Protein AF-A0A433ENJ5-F1 (afdb_monomer)

Mean predicted aligned error: 9.6 Å

Organism: NCBI:txid2138

Nearest PDB structures (foldseek):
  3ezf-assembly1_A-2  TM=6.866E-01  e=5.311E-04  Salmonella enterica subsp. enterica serovar Newport str. SL317
  3ez9-assembly2_B-3  TM=6.552E-01  e=6.048E-04  Salmonella enterica subsp. enterica serovar Newport str. SL317
  3ez9-assembly1_A-2  TM=6.989E-01  e=2.696E-03  Salmonella enterica subsp. enterica serovar Newport str. SL317
  3ez6-assembly1_B  TM=7.723E-01  e=9.266E-03  Escherichia coli
  3ez6-assembly1_A  TM=7.870E-01  e=1.775E-02  Escherichia coli

InterPro domains:
  IPR025669 AAA domain [PF13614] (10-69)
  IPR027417 P-loop containing nucleoside triphosphate hydrolase [G3DSA:3.40.50.300] (1-139)
  IPR027417 P-loop containing nucleoside triphosphate hydrolase [SSF52540] (4-121)
  IPR050678 DNA Partitioning ATPase [PTHR13696] (6-118)

Structure (mmCIF, N/CA/C/O backbone):
data_AF-A0A433ENJ5-F1
#
_entry.id   AF-A0A433ENJ5-F1
#
loop_
_atom_site.group_PDB
_atom_site.id
_atom_site.type_symbol
_atom_site.label_atom_id
_atom_site.label_alt_id
_atom_site.label_comp_id
_atom_site.label_asym_id
_atom_site.label_entity_id
_atom_site.label_seq_id
_atom_site.pdbx_PDB_ins_code
_atom_site.Cartn_x
_atom_site.Cartn_y
_atom_site.Cartn_z
_atom_site.occupancy
_atom_site.B_iso_or_equiv
_atom_site.auth_seq_id
_atom_site.auth_comp_id
_atom_site.auth_asym_id
_atom_site.auth_atom_id
_atom_site.pdbx_PDB_model_num
ATOM 1 N N . MET A 1 1 ? -16.476 13.302 9.941 1.00 47.38 1 MET A N 1
ATOM 2 C CA . MET A 1 1 ? -17.343 12.432 9.123 1.00 47.38 1 MET A CA 1
ATOM 3 C C . MET A 1 1 ? -16.916 11.014 9.440 1.00 47.38 1 MET A C 1
ATOM 5 O O . MET A 1 1 ? -15.750 10.714 9.213 1.00 47.38 1 MET A O 1
ATOM 9 N N . ASN A 1 2 ? -17.769 10.232 10.106 1.00 52.41 2 ASN A N 1
ATOM 10 C CA . ASN A 1 2 ? -17.433 8.862 10.486 1.00 52.41 2 ASN A CA 1
ATOM 11 C C . ASN A 1 2 ? -17.552 7.979 9.235 1.00 52.41 2 ASN A C 1
ATOM 13 O O . ASN A 1 2 ? -18.641 7.866 8.678 1.00 52.41 2 ASN A O 1
ATOM 17 N N . LEU A 1 3 ? -16.440 7.422 8.752 1.00 61.50 3 LEU A N 1
ATOM 18 C CA . LEU A 1 3 ? -16.461 6.536 7.585 1.00 61.50 3 LEU A CA 1
ATOM 19 C C . LEU A 1 3 ? -17.237 5.240 7.869 1.00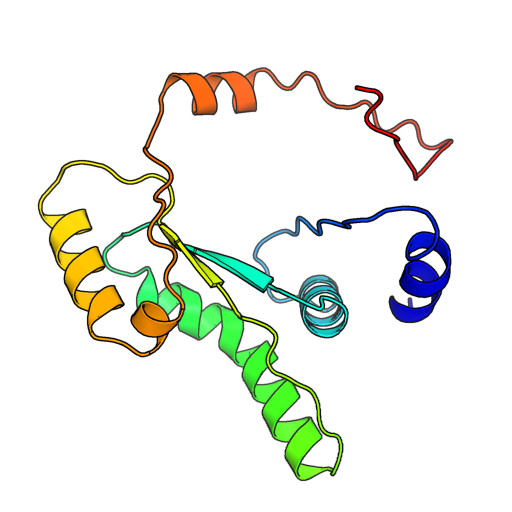 61.50 3 LEU A C 1
ATOM 21 O O . LEU A 1 3 ? -17.837 4.722 6.935 1.00 61.50 3 LEU A O 1
ATOM 25 N N . GLU A 1 4 ? -17.360 4.814 9.134 1.00 63.12 4 GLU A N 1
ATOM 26 C CA . GLU A 1 4 ? -18.169 3.643 9.520 1.00 63.12 4 GLU A CA 1
ATOM 27 C C . GLU A 1 4 ? -19.656 3.800 9.151 1.00 63.12 4 GLU A C 1
ATOM 29 O O . GLU A 1 4 ? -20.323 2.836 8.782 1.00 63.12 4 GLU A O 1
ATOM 34 N N . GLU A 1 5 ? -20.221 5.011 9.233 1.00 65.25 5 GLU A N 1
ATOM 35 C CA . GLU A 1 5 ? -21.632 5.233 8.870 1.00 65.25 5 GLU A CA 1
ATOM 36 C C . GLU A 1 5 ? -21.856 5.067 7.363 1.00 65.25 5 GLU A C 1
ATOM 38 O O . GLU A 1 5 ? -22.876 4.530 6.928 1.00 65.25 5 GLU A O 1
ATOM 43 N N . ILE A 1 6 ? -20.887 5.508 6.558 1.00 67.44 6 ILE A N 1
ATOM 44 C CA . ILE A 1 6 ? -20.922 5.377 5.099 1.00 67.44 6 ILE A CA 1
ATOM 45 C C . ILE A 1 6 ? -20.689 3.918 4.702 1.00 67.44 6 ILE A C 1
ATOM 47 O O . ILE A 1 6 ? -21.383 3.400 3.830 1.00 67.44 6 ILE A O 1
ATOM 51 N N . GLU A 1 7 ? -19.763 3.243 5.372 1.00 66.50 7 GLU A N 1
ATOM 52 C CA . GLU A 1 7 ? -19.453 1.831 5.176 1.00 66.50 7 GLU A CA 1
ATOM 53 C C . GLU A 1 7 ? -20.693 0.949 5.391 1.00 66.50 7 GLU A C 1
ATOM 55 O O . GLU A 1 7 ? -21.083 0.199 4.496 1.00 66.50 7 GLU A O 1
ATOM 60 N N . ASN A 1 8 ? -21.417 1.141 6.498 1.00 69.81 8 ASN A N 1
ATOM 61 C CA . ASN A 1 8 ? -22.650 0.402 6.796 1.00 69.81 8 ASN A CA 1
ATOM 62 C C . ASN A 1 8 ? -23.753 0.587 5.734 1.00 69.81 8 ASN A C 1
ATOM 64 O O . ASN A 1 8 ? -24.552 -0.320 5.487 1.00 69.81 8 ASN A O 1
ATOM 68 N N . LEU A 1 9 ? -23.805 1.748 5.073 1.00 71.88 9 LEU A N 1
ATOM 69 C CA . LEU A 1 9 ? -24.761 2.023 3.992 1.00 71.88 9 LEU A CA 1
ATOM 70 C C . LEU A 1 9 ? -24.382 1.357 2.659 1.00 71.88 9 LEU A C 1
ATOM 72 O O . LEU A 1 9 ? -25.251 1.197 1.788 1.00 71.88 9 LEU A O 1
ATOM 76 N N . LEU A 1 10 ? -23.104 1.014 2.482 1.00 74.50 10 LEU A N 1
ATOM 77 C CA . LEU A 1 10 ? -22.535 0.523 1.228 1.00 74.50 10 LEU A CA 1
ATOM 78 C C . LEU A 1 10 ? -22.214 -0.978 1.251 1.00 74.50 10 LEU A C 1
ATOM 80 O O . LEU A 1 10 ? -22.366 -1.609 0.206 1.00 74.50 10 LEU A O 1
ATOM 84 N N . ILE A 1 11 ? -21.869 -1.556 2.408 1.00 71.56 11 ILE A N 1
ATOM 85 C CA . ILE A 1 11 ? -21.480 -2.972 2.573 1.00 71.56 11 ILE A CA 1
ATOM 86 C C . ILE A 1 11 ? -22.507 -3.936 1.968 1.00 71.56 11 ILE A C 1
ATOM 88 O O . ILE A 1 11 ? -22.150 -4.893 1.295 1.00 71.56 11 ILE A O 1
ATOM 92 N N . ASN A 1 12 ? -23.804 -3.665 2.135 1.00 79.31 12 ASN A N 1
ATOM 93 C CA . ASN A 1 12 ? -24.856 -4.550 1.620 1.00 79.31 12 ASN A CA 1
ATOM 94 C C . ASN A 1 12 ? -25.168 -4.343 0.124 1.00 79.31 12 ASN A C 1
ATOM 96 O O . ASN A 1 12 ? -26.117 -4.934 -0.391 1.00 79.31 12 ASN A O 1
ATOM 100 N N . LYS A 1 13 ? -24.449 -3.451 -0.569 1.00 83.00 13 LYS A N 1
ATOM 101 C CA . LYS A 1 13 ? -24.740 -3.053 -1.959 1.00 83.00 13 LYS A CA 1
ATOM 102 C C . LYS A 1 13 ? -23.619 -3.355 -2.946 1.00 83.00 13 LYS A C 1
ATOM 104 O O . LYS A 1 13 ? -23.895 -3.374 -4.146 1.00 83.00 13 LYS A O 1
ATOM 109 N N . PHE A 1 14 ? -22.394 -3.534 -2.469 1.00 83.50 14 PHE A N 1
ATOM 110 C CA . PHE A 1 14 ? -21.214 -3.722 -3.302 1.00 83.50 14 PHE A CA 1
ATOM 111 C C . PHE A 1 14 ? -20.329 -4.803 -2.699 1.00 83.50 14 PHE A C 1
ATOM 113 O O . PHE A 1 14 ? -20.077 -4.779 -1.501 1.00 83.50 14 PHE A O 1
ATOM 120 N N . ASP A 1 15 ? -19.823 -5.701 -3.542 1.00 83.38 15 ASP A N 1
ATOM 121 C CA . ASP A 1 15 ? -18.876 -6.733 -3.109 1.00 83.38 15 ASP A CA 1
ATOM 122 C C . ASP A 1 15 ? -17.498 -6.135 -2.784 1.00 83.38 15 ASP A C 1
ATOM 124 O O . ASP A 1 15 ? -16.788 -6.633 -1.917 1.00 83.38 15 ASP A O 1
ATOM 128 N N . TYR A 1 16 ? -17.131 -5.044 -3.468 1.00 85.00 16 TYR A N 1
ATOM 129 C CA . TYR A 1 16 ? -15.860 -4.347 -3.290 1.00 85.00 16 TYR A CA 1
ATOM 130 C C . TYR A 1 16 ? -16.044 -2.831 -3.362 1.00 85.00 16 TYR A C 1
ATOM 132 O O . TYR A 1 16 ? -16.762 -2.316 -4.225 1.00 85.00 16 TYR A O 1
ATOM 140 N N . ILE A 1 17 ? -15.340 -2.114 -2.487 1.00 84.94 17 ILE A N 1
ATOM 141 C CA . ILE A 1 17 ? -15.263 -0.652 -2.465 1.00 84.94 17 ILE A CA 1
ATOM 142 C C . ILE A 1 17 ? -13.786 -0.273 -2.558 1.00 84.94 17 ILE A C 1
ATOM 144 O O . ILE A 1 17 ? -12.982 -0.693 -1.733 1.00 84.94 17 ILE A O 1
ATOM 148 N N . PHE A 1 18 ? -13.427 0.523 -3.565 1.00 86.62 18 PHE A N 1
ATOM 149 C CA . PHE A 1 18 ? -12.063 1.017 -3.737 1.00 86.62 18 PHE A CA 1
ATOM 150 C C . PHE A 1 18 ? -11.976 2.478 -3.310 1.00 86.62 18 PHE A C 1
ATOM 152 O O . PHE A 1 18 ? -12.760 3.313 -3.767 1.00 86.62 18 PHE A O 1
ATOM 159 N N . PHE A 1 19 ? -10.986 2.788 -2.477 1.00 85.38 19 PHE A N 1
ATOM 160 C CA . PHE A 1 19 ? -10.614 4.157 -2.152 1.00 85.38 19 PHE A CA 1
ATOM 161 C C . PHE A 1 19 ? -9.366 4.545 -2.944 1.00 85.38 19 PHE A C 1
ATOM 163 O O . PHE A 1 19 ? -8.309 3.941 -2.777 1.00 85.38 19 PHE A O 1
ATOM 170 N N . ASP A 1 20 ? -9.489 5.566 -3.790 1.00 84.56 20 ASP A N 1
ATOM 171 C CA . ASP A 1 20 ? -8.351 6.228 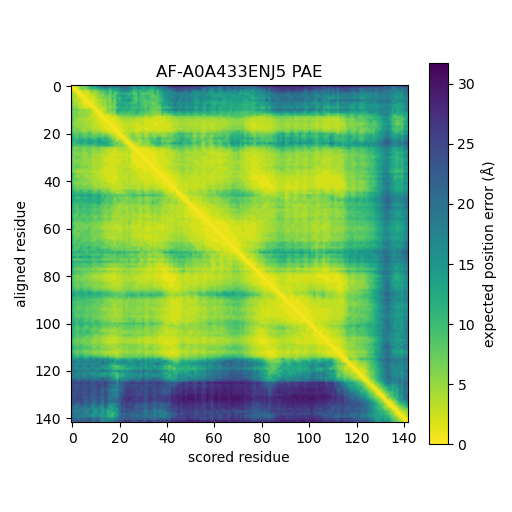-4.426 1.00 84.56 20 ASP A CA 1
ATOM 172 C C . ASP A 1 20 ? -8.187 7.612 -3.797 1.00 84.56 20 ASP A C 1
ATOM 174 O O . ASP A 1 20 ? -9.121 8.418 -3.764 1.00 84.56 20 ASP A O 1
ATOM 178 N N . THR A 1 21 ? -7.017 7.874 -3.230 1.00 76.00 21 THR A N 1
ATOM 179 C CA . THR A 1 21 ? -6.757 9.095 -2.467 1.00 76.00 21 THR A CA 1
ATOM 180 C C . THR A 1 21 ? -5.424 9.690 -2.861 1.00 76.00 21 THR A C 1
ATOM 182 O O . THR A 1 21 ? -4.458 8.972 -3.116 1.00 76.00 21 THR A O 1
ATOM 185 N N . TYR A 1 22 ? -5.345 11.019 -2.822 1.00 74.94 22 TYR A N 1
ATOM 186 C CA . TYR A 1 22 ? -4.080 11.712 -3.007 1.00 74.94 22 TYR A CA 1
ATOM 187 C C . TYR A 1 22 ? 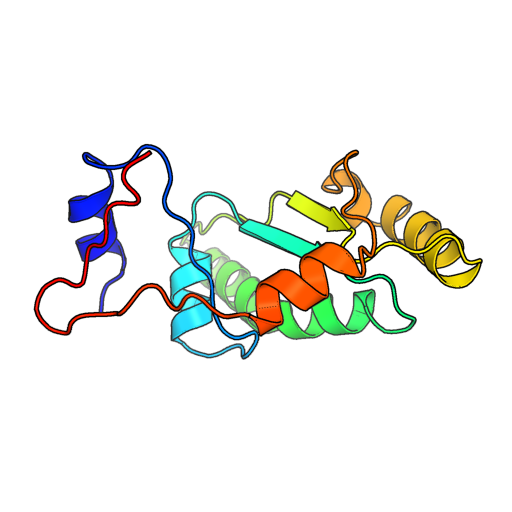-3.047 11.231 -1.963 1.00 74.94 22 TYR A C 1
ATOM 189 O O . TYR A 1 22 ? -3.403 11.079 -0.795 1.00 74.94 22 TYR A O 1
ATOM 197 N N . PRO A 1 23 ? -1.768 11.039 -2.337 1.00 66.94 23 PRO A N 1
ATOM 198 C CA . PRO A 1 23 ? -0.732 10.452 -1.478 1.00 66.94 23 PRO A CA 1
ATOM 199 C C . PRO A 1 23 ? -0.373 11.263 -0.217 1.00 66.94 23 PRO A C 1
ATOM 201 O O . PRO A 1 23 ? 0.522 10.871 0.528 1.00 66.94 23 PRO A O 1
ATOM 204 N N . SER A 1 24 ? -1.004 12.411 0.044 1.00 73.44 24 SER A N 1
ATOM 205 C CA . SER A 1 24 ? -0.692 13.200 1.235 1.00 73.44 24 SER A CA 1
ATOM 206 C C . SER A 1 24 ? -1.299 12.556 2.478 1.00 73.44 24 SER A C 1
ATOM 208 O O . SER A 1 24 ? -2.496 12.282 2.537 1.00 73.44 24 SER A O 1
ATOM 210 N N . MET A 1 25 ? -0.461 12.342 3.496 1.00 70.12 25 MET A N 1
ATOM 211 C CA . MET A 1 25 ? -0.881 11.792 4.785 1.00 70.12 25 MET A CA 1
ATOM 212 C C . MET A 1 25 ? -1.659 12.838 5.591 1.00 70.12 25 MET A C 1
ATOM 214 O O . MET A 1 25 ? -1.150 13.454 6.523 1.00 70.12 25 MET A O 1
ATOM 218 N N . ASN A 1 26 ? -2.897 13.077 5.160 1.00 75.69 26 ASN A N 1
ATOM 219 C CA . ASN A 1 26 ? -3.885 13.934 5.799 1.00 75.69 26 ASN A CA 1
ATOM 220 C C . ASN A 1 26 ? -4.923 13.083 6.557 1.00 75.69 26 ASN A C 1
ATOM 222 O O . ASN A 1 26 ? -4.924 11.853 6.494 1.00 75.69 26 ASN A O 1
ATOM 226 N N . THR A 1 27 ? -5.839 13.738 7.272 1.00 80.00 27 THR A N 1
ATOM 227 C CA . THR A 1 27 ? -6.893 13.057 8.043 1.00 80.00 27 THR A CA 1
ATOM 228 C C . THR A 1 27 ? -7.777 12.149 7.179 1.00 80.00 27 THR A C 1
ATOM 230 O O . THR A 1 27 ? -8.277 11.145 7.674 1.00 80.00 27 THR A O 1
ATOM 233 N N . ILE A 1 28 ? -7.959 12.463 5.891 1.00 82.12 28 ILE A N 1
ATOM 234 C CA . ILE A 1 28 ? -8.772 11.651 4.975 1.00 82.12 28 ILE A CA 1
ATOM 235 C C . ILE A 1 28 ? -8.065 10.329 4.684 1.00 82.12 28 ILE A C 1
ATOM 237 O O . ILE A 1 28 ? -8.671 9.280 4.887 1.00 82.12 28 ILE A O 1
ATOM 241 N N . LEU A 1 29 ? -6.792 10.371 4.272 1.00 82.44 29 LEU A N 1
ATOM 242 C CA . LEU A 1 29 ? -6.008 9.162 4.016 1.00 82.44 29 LEU A CA 1
ATOM 243 C C . LEU A 1 29 ? -5.931 8.293 5.276 1.00 82.44 29 LEU A C 1
ATOM 245 O O . LEU A 1 29 ? -6.159 7.092 5.196 1.00 82.44 29 LEU A O 1
ATOM 249 N N . LEU A 1 30 ? -5.701 8.890 6.450 1.00 82.56 30 LEU A N 1
ATOM 250 C CA . LEU A 1 30 ? -5.678 8.134 7.705 1.00 82.56 30 LEU A CA 1
ATOM 251 C C . LEU A 1 30 ? -7.012 7.424 7.980 1.00 82.56 30 LEU A C 1
ATOM 253 O O . LEU A 1 30 ? -7.007 6.247 8.327 1.00 82.56 30 LEU A O 1
ATOM 257 N N . ASN A 1 31 ? -8.145 8.102 7.790 1.00 81.31 31 ASN A N 1
ATOM 258 C CA . ASN A 1 31 ? -9.450 7.476 7.994 1.00 81.31 31 ASN A CA 1
ATOM 259 C C . ASN A 1 31 ? -9.724 6.366 6.970 1.00 81.31 31 ASN A C 1
ATOM 261 O O . ASN A 1 31 ? -10.263 5.330 7.339 1.00 81.31 31 ASN A O 1
ATOM 265 N N . VAL A 1 32 ? -9.331 6.556 5.706 1.00 84.88 32 VAL A N 1
ATOM 266 C CA . VAL A 1 32 ? -9.437 5.522 4.666 1.00 84.88 32 VAL A CA 1
ATOM 267 C C . VAL A 1 32 ? -8.601 4.297 5.034 1.00 84.88 32 VAL A C 1
ATOM 269 O O . VAL A 1 32 ? -9.101 3.179 4.964 1.00 84.88 32 VAL A O 1
ATOM 272 N N . LEU A 1 33 ? -7.358 4.488 5.483 1.00 84.00 33 LEU A N 1
ATOM 273 C CA . LEU A 1 33 ? -6.483 3.388 5.901 1.00 84.00 33 LEU A CA 1
ATOM 274 C C . LEU A 1 33 ? -7.019 2.641 7.132 1.00 84.00 33 LEU A C 1
ATOM 276 O O . LEU A 1 33 ? -6.764 1.449 7.279 1.00 84.00 33 LEU A O 1
ATOM 280 N N . LEU A 1 34 ? -7.727 3.330 8.030 1.00 82.94 34 LEU A N 1
ATOM 281 C CA . LEU A 1 34 ? -8.344 2.714 9.207 1.00 82.94 34 LEU A CA 1
ATOM 282 C C . LEU A 1 34 ? -9.656 1.984 8.881 1.00 82.94 34 LEU A C 1
ATOM 284 O O . LEU A 1 34 ? -9.933 0.974 9.517 1.00 82.94 34 LEU A O 1
ATOM 288 N N . ALA A 1 35 ? -10.432 2.475 7.910 1.00 82.31 35 ALA A N 1
ATOM 289 C CA . ALA A 1 35 ? -11.695 1.868 7.482 1.00 82.31 35 ALA A CA 1
ATOM 290 C C . ALA A 1 35 ? -11.520 0.734 6.452 1.00 82.31 35 ALA A C 1
ATOM 292 O O . ALA A 1 35 ? -12.438 -0.042 6.234 1.00 82.31 35 ALA A O 1
ATOM 293 N N . SER A 1 36 ? -10.368 0.638 5.783 1.00 86.69 36 SER A N 1
ATOM 294 C CA . SER A 1 36 ? -10.140 -0.378 4.745 1.00 86.69 36 SER A CA 1
ATOM 295 C C . SER A 1 36 ? -9.793 -1.736 5.352 1.00 86.69 36 SER A C 1
ATOM 297 O O . SER A 1 36 ? -8.821 -1.828 6.102 1.00 86.69 36 SER A O 1
ATOM 299 N N . ASP A 1 37 ? -10.503 -2.797 4.959 1.00 86.94 37 ASP A N 1
ATOM 300 C CA . ASP A 1 37 ? -10.176 -4.185 5.330 1.00 86.94 37 ASP A CA 1
ATOM 301 C C . ASP A 1 37 ? -8.822 -4.642 4.775 1.00 86.94 37 ASP A C 1
ATOM 303 O O . ASP A 1 37 ? -8.044 -5.323 5.449 1.00 86.94 37 ASP A O 1
ATOM 307 N N . GLU A 1 38 ? -8.528 -4.243 3.538 1.00 89.56 38 GLU A N 1
ATOM 308 C CA . GLU A 1 38 ? -7.290 -4.559 2.840 1.00 89.56 38 GLU A CA 1
ATOM 309 C C . GLU A 1 38 ? -6.742 -3.322 2.131 1.00 89.56 38 GLU A C 1
ATOM 311 O O . GLU A 1 38 ? -7.467 -2.574 1.477 1.00 89.56 38 GLU A O 1
ATOM 316 N N . ILE A 1 39 ? -5.430 -3.121 2.237 1.00 89.69 39 ILE A N 1
ATOM 317 C CA . ILE A 1 39 ? -4.708 -2.040 1.571 1.00 89.69 39 ILE A CA 1
ATOM 318 C C . ILE A 1 39 ? -3.672 -2.655 0.632 1.00 89.69 39 ILE A C 1
ATOM 320 O O . ILE A 1 39 ? -2.807 -3.434 1.052 1.00 89.69 39 ILE A O 1
ATOM 324 N N . ILE A 1 40 ? -3.753 -2.258 -0.639 1.00 90.44 40 ILE A N 1
ATOM 325 C CA . ILE A 1 40 ? -2.793 -2.597 -1.690 1.00 90.44 40 ILE A CA 1
ATOM 326 C C . ILE A 1 40 ? -1.925 -1.369 -1.954 1.00 90.44 40 ILE A C 1
ATOM 328 O O . ILE A 1 40 ? -2.432 -0.307 -2.309 1.00 90.44 40 ILE A O 1
ATOM 332 N N . VAL A 1 41 ? -0.609 -1.513 -1.804 1.00 89.12 41 VAL A N 1
ATOM 333 C CA . VAL A 1 41 ? 0.342 -0.412 -1.988 1.00 89.12 41 VAL A CA 1
ATOM 334 C C . VAL A 1 41 ? 1.115 -0.603 -3.295 1.00 89.12 41 VAL A C 1
ATOM 336 O O . VAL A 1 41 ? 1.965 -1.497 -3.384 1.00 89.12 41 VAL A O 1
ATOM 339 N N . PRO A 1 42 ? 0.869 0.230 -4.321 1.00 89.56 42 PRO A N 1
ATOM 340 C CA . PRO A 1 42 ? 1.684 0.219 -5.524 1.00 89.56 42 PRO A CA 1
ATOM 341 C C . PRO A 1 42 ? 3.073 0.803 -5.239 1.00 89.56 42 PRO A C 1
ATOM 343 O O . PRO A 1 42 ? 3.209 1.918 -4.740 1.00 89.56 42 PRO A O 1
ATOM 346 N N . ILE A 1 43 ? 4.115 0.055 -5.597 1.00 89.31 43 ILE A N 1
ATOM 347 C CA . ILE A 1 43 ? 5.519 0.447 -5.480 1.00 89.31 43 ILE A CA 1
ATOM 348 C C . ILE A 1 43 ? 6.072 0.687 -6.876 1.00 89.31 43 ILE A C 1
ATOM 350 O O . ILE A 1 43 ? 6.192 -0.239 -7.674 1.00 89.31 43 ILE A O 1
ATOM 354 N N . GLU A 1 44 ? 6.467 1.919 -7.167 1.00 89.94 44 GLU A N 1
ATOM 355 C CA . GLU A 1 44 ? 7.264 2.205 -8.356 1.00 89.94 44 GLU A CA 1
ATOM 356 C C . GLU A 1 44 ? 8.746 2.022 -8.006 1.00 89.94 44 GLU A C 1
ATOM 358 O O . GLU A 1 44 ? 9.194 2.686 -7.080 1.00 89.94 44 GLU A O 1
ATOM 363 N N . PRO A 1 45 ? 9.516 1.131 -8.650 1.00 87.12 45 PRO A N 1
ATOM 364 C CA . PRO A 1 45 ? 10.892 0.813 -8.256 1.00 87.12 45 PRO A CA 1
ATOM 365 C C . PRO A 1 45 ? 11.902 1.869 -8.737 1.00 87.12 45 PRO A C 1
ATOM 367 O O . PRO A 1 45 ? 12.450 1.795 -9.832 1.00 87.12 45 PRO A O 1
ATOM 370 N N . HIS A 1 46 ? 12.185 2.827 -7.863 1.00 86.75 46 HIS A N 1
ATOM 371 C CA . HIS A 1 46 ? 13.199 3.871 -7.988 1.00 86.75 46 HIS A CA 1
ATOM 372 C C . HIS A 1 46 ? 14.157 3.796 -6.798 1.00 86.75 46 HIS A C 1
ATOM 374 O O . HIS A 1 46 ? 13.877 3.135 -5.797 1.00 86.75 46 HIS A O 1
ATOM 380 N N . SER A 1 47 ? 15.275 4.521 -6.868 1.00 80.31 47 SER A N 1
ATOM 381 C CA . SER A 1 47 ? 16.310 4.509 -5.823 1.00 80.31 47 SER A CA 1
ATOM 382 C C . SER A 1 47 ? 15.799 4.859 -4.415 1.00 80.31 47 SER A C 1
ATOM 384 O O . SER A 1 47 ? 16.377 4.399 -3.438 1.00 80.31 47 SER A O 1
ATOM 386 N N . TYR A 1 48 ? 14.712 5.633 -4.300 1.00 80.44 48 TYR A N 1
ATOM 387 C CA . TYR A 1 48 ? 14.156 6.113 -3.023 1.00 80.44 48 TYR A CA 1
ATOM 388 C C . TYR A 1 48 ? 12.814 5.480 -2.645 1.00 80.44 48 TYR A C 1
ATOM 390 O O . TYR A 1 48 ? 12.172 5.904 -1.684 1.00 80.44 48 TYR A O 1
ATOM 398 N N . SER A 1 49 ? 12.349 4.478 -3.389 1.00 79.12 49 SER A N 1
ATOM 399 C CA . SER A 1 49 ? 10.976 3.984 -3.241 1.00 79.12 49 SER A CA 1
ATOM 400 C C . SER A 1 49 ? 10.702 3.377 -1.875 1.00 79.12 49 SER A C 1
ATOM 402 O O . SER A 1 49 ? 9.639 3.600 -1.304 1.00 79.12 49 SER A O 1
ATOM 404 N N . PHE A 1 50 ? 11.677 2.661 -1.317 1.00 77.31 50 PHE A N 1
ATOM 405 C CA . PHE A 1 50 ? 11.544 2.051 0.002 1.00 77.31 50 PHE A CA 1
ATOM 406 C C . PHE A 1 50 ? 11.460 3.094 1.128 1.00 77.31 50 PHE A C 1
ATOM 408 O O . PHE A 1 50 ? 10.592 3.021 2.002 1.00 77.31 50 PHE A O 1
ATOM 415 N N . GLU A 1 51 ? 12.346 4.090 1.087 1.00 81.50 51 GLU A N 1
ATOM 416 C CA . GLU A 1 51 ? 12.391 5.170 2.072 1.00 81.50 51 GLU A CA 1
ATOM 417 C C . GLU A 1 51 ? 11.131 6.041 1.999 1.00 81.50 51 GLU A C 1
ATOM 419 O O . GLU A 1 51 ? 10.535 6.358 3.032 1.00 81.50 51 GLU A O 1
ATOM 424 N N . GLY A 1 52 ? 10.674 6.356 0.782 1.00 80.12 52 GLY A N 1
ATOM 425 C CA . GLY A 1 52 ? 9.450 7.118 0.547 1.00 80.12 52 GLY A CA 1
ATOM 426 C C . GLY A 1 52 ? 8.219 6.426 1.128 1.00 80.12 52 GLY A C 1
ATOM 427 O O . GLY A 1 52 ? 7.488 7.031 1.909 1.00 80.12 52 GLY A O 1
ATOM 428 N N . ILE A 1 53 ? 8.035 5.136 0.831 1.00 81.25 53 ILE A N 1
ATOM 429 C CA . ILE A 1 53 ? 6.922 4.333 1.363 1.00 81.25 53 ILE A CA 1
ATOM 430 C C . ILE A 1 53 ? 6.945 4.319 2.892 1.00 81.25 53 ILE A C 1
ATOM 432 O O . ILE A 1 53 ? 5.941 4.623 3.535 1.00 81.25 53 ILE A O 1
ATOM 436 N N . THR A 1 54 ? 8.098 4.006 3.485 1.00 80.38 54 THR A N 1
ATOM 437 C CA . THR A 1 54 ? 8.236 3.919 4.946 1.00 80.38 54 THR A CA 1
ATOM 438 C C . THR A 1 54 ? 7.917 5.255 5.617 1.00 80.38 54 THR A C 1
ATOM 440 O O . THR A 1 54 ? 7.197 5.295 6.616 1.00 80.38 54 THR A O 1
ATOM 443 N N . THR A 1 55 ? 8.401 6.358 5.043 1.00 84.44 55 THR A N 1
ATOM 444 C CA . THR A 1 55 ? 8.152 7.713 5.550 1.00 84.44 55 THR A CA 1
ATOM 445 C C . THR A 1 55 ? 6.673 8.075 5.475 1.00 84.44 55 THR A C 1
ATOM 447 O O . THR A 1 55 ? 6.124 8.610 6.437 1.00 84.44 55 THR A O 1
ATOM 450 N N . MET A 1 56 ? 6.008 7.743 4.366 1.00 82.62 56 MET A N 1
ATOM 451 C CA . MET A 1 56 ? 4.588 8.029 4.177 1.00 82.62 56 MET A CA 1
ATOM 452 C C . MET A 1 56 ? 3.710 7.257 5.160 1.00 82.62 56 MET A C 1
ATOM 454 O O . MET A 1 56 ? 2.822 7.855 5.755 1.00 82.62 56 MET A O 1
ATOM 458 N N . PHE A 1 57 ? 3.969 5.966 5.390 1.00 84.31 57 PHE A N 1
ATOM 459 C CA . PHE A 1 57 ? 3.149 5.139 6.287 1.00 84.31 57 PHE A CA 1
ATOM 460 C C . PHE A 1 57 ? 3.463 5.306 7.775 1.00 84.31 57 PHE A C 1
ATOM 462 O O . PHE A 1 57 ? 2.713 4.802 8.614 1.00 84.31 57 PHE A O 1
ATOM 469 N N . LYS A 1 58 ? 4.532 6.023 8.132 1.00 86.06 58 LYS A N 1
ATOM 470 C CA . LYS A 1 58 ? 4.937 6.212 9.529 1.00 86.06 58 LYS A CA 1
ATOM 471 C C . LYS A 1 58 ? 3.793 6.716 10.433 1.00 86.06 58 LYS A C 1
ATOM 473 O O . LYS A 1 58 ? 3.567 6.069 11.455 1.00 86.06 58 LYS A O 1
ATOM 478 N N . PRO A 1 59 ? 3.001 7.749 10.072 1.00 85.50 59 PRO A N 1
ATOM 479 C CA . PRO A 1 59 ? 1.904 8.228 10.923 1.00 85.50 59 PRO A CA 1
ATOM 480 C C . PRO A 1 59 ? 0.778 7.197 11.119 1.00 85.50 59 PRO A C 1
ATOM 482 O O . PRO A 1 59 ? 0.193 7.105 12.199 1.00 85.50 59 PRO A O 1
ATOM 485 N N . TYR A 1 60 ? 0.493 6.382 10.099 1.00 87.06 60 TYR A N 1
ATOM 486 C CA . TYR A 1 60 ? -0.475 5.282 10.189 1.00 87.06 60 TYR A CA 1
ATOM 487 C C . TYR A 1 60 ? 0.000 4.198 11.167 1.00 87.06 60 TYR A C 1
ATOM 489 O O . TYR A 1 60 ? -0.733 3.808 12.077 1.00 87.06 60 TYR A O 1
ATOM 497 N N . LEU A 1 61 ? 1.260 3.769 11.042 1.00 88.00 61 LEU A N 1
ATOM 498 C CA . LEU A 1 61 ? 1.856 2.778 11.942 1.00 88.00 61 LEU A CA 1
ATOM 499 C C . LEU A 1 61 ? 1.952 3.296 13.384 1.00 88.00 61 LEU A C 1
ATOM 501 O O . LEU A 1 61 ? 1.700 2.547 14.328 1.00 88.00 61 LEU A O 1
ATOM 505 N N . GLU A 1 62 ? 2.284 4.574 13.573 1.00 89.06 62 GLU A N 1
ATOM 506 C CA . GLU A 1 62 ? 2.277 5.226 14.887 1.00 89.06 62 GLU A CA 1
ATOM 507 C C . GLU A 1 62 ? 0.879 5.236 15.507 1.00 89.06 62 GLU A C 1
ATOM 509 O O . GLU A 1 62 ? 0.739 4.912 16.687 1.00 89.06 62 GLU A O 1
ATOM 514 N N . THR A 1 63 ? -0.153 5.528 14.711 1.00 86.62 63 THR A N 1
ATOM 515 C CA . THR A 1 63 ? -1.554 5.499 15.156 1.00 86.62 63 THR A CA 1
ATOM 516 C C . THR A 1 63 ? -1.936 4.105 15.652 1.00 86.62 63 THR A C 1
ATOM 518 O O . THR A 1 63 ? -2.368 3.969 16.794 1.00 86.62 63 THR A O 1
ATOM 521 N N . ILE A 1 64 ? -1.672 3.053 14.866 1.00 87.62 64 ILE A N 1
ATOM 522 C CA . ILE A 1 64 ? -1.931 1.658 15.270 1.00 87.62 64 ILE A CA 1
ATOM 523 C C . ILE A 1 64 ? -1.193 1.302 16.566 1.00 87.62 64 ILE A C 1
ATOM 525 O O . ILE A 1 64 ? -1.776 0.739 17.495 1.00 87.62 64 ILE A O 1
ATOM 529 N N . ASN A 1 65 ? 0.096 1.640 16.647 1.00 88.94 65 ASN A N 1
ATOM 530 C CA . ASN A 1 65 ? 0.923 1.324 17.809 1.00 88.94 65 ASN A CA 1
ATOM 531 C C . ASN A 1 65 ? 0.445 2.047 19.075 1.00 88.94 65 ASN A C 1
ATOM 533 O O . ASN A 1 65 ? 0.460 1.460 20.158 1.00 88.94 65 ASN A O 1
ATOM 537 N N . ASN A 1 66 ? 0.015 3.304 18.958 1.00 89.00 66 ASN A N 1
ATOM 538 C CA . ASN A 1 66 ? -0.511 4.078 20.079 1.00 89.00 66 ASN A CA 1
ATOM 539 C C . ASN A 1 66 ? -1.870 3.546 20.541 1.00 89.00 66 ASN A C 1
ATOM 541 O O . ASN A 1 66 ? -2.051 3.337 21.740 1.00 89.00 66 ASN A O 1
ATOM 545 N N . SER A 1 67 ? -2.774 3.219 19.617 1.00 86.19 67 SER A N 1
ATOM 546 C CA . SER A 1 67 ? -4.047 2.569 19.944 1.00 86.19 67 SER A CA 1
ATOM 547 C C . SER A 1 67 ? -3.830 1.252 20.689 1.00 86.19 67 SER A C 1
ATOM 549 O O . SER A 1 67 ? -4.451 1.021 21.727 1.00 86.19 67 SER A O 1
ATOM 551 N N . LYS A 1 68 ? -2.859 0.438 20.252 1.00 87.88 68 LYS A N 1
ATOM 552 C CA . LYS A 1 68 ? -2.513 -0.826 20.917 1.00 87.88 68 LYS A CA 1
ATOM 553 C C . LYS A 1 68 ? -2.035 -0.628 22.359 1.00 87.88 68 LYS A C 1
ATOM 555 O O . LYS A 1 68 ? -2.411 -1.407 23.232 1.00 87.88 68 LYS A O 1
ATOM 560 N N . LYS A 1 69 ? -1.255 0.425 22.637 1.00 89.00 69 LYS A N 1
ATOM 561 C CA . LYS A 1 69 ? -0.834 0.787 24.009 1.00 89.00 69 LYS A CA 1
ATOM 562 C C . LYS A 1 69 ? -2.011 1.192 24.898 1.00 89.00 69 LYS A C 1
ATOM 564 O O . LYS A 1 69 ? -1.947 1.000 26.106 1.00 89.00 69 LYS A O 1
ATOM 569 N N . MET A 1 70 ? -3.078 1.724 24.307 1.00 87.56 70 MET A N 1
ATOM 570 C CA . MET A 1 70 ? -4.315 2.096 24.999 1.00 87.56 70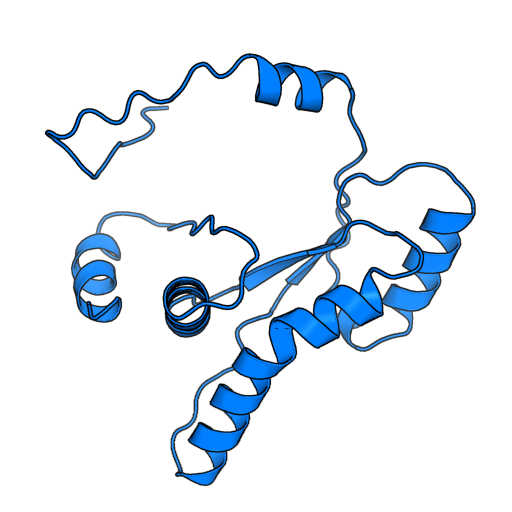 MET A CA 1
ATOM 571 C C . MET A 1 70 ? -5.295 0.920 25.159 1.00 87.56 70 MET A C 1
ATOM 573 O O . MET A 1 70 ? -6.420 1.121 25.604 1.00 87.56 70 MET A O 1
ATOM 577 N N . GLY A 1 71 ? -4.898 -0.303 24.787 1.00 83.44 71 GLY A N 1
ATOM 578 C CA . GLY A 1 71 ? -5.765 -1.484 24.825 1.00 83.44 71 GLY A CA 1
ATOM 579 C C . GLY A 1 71 ? -6.733 -1.591 23.642 1.00 83.44 71 GLY A C 1
ATOM 580 O O . GLY A 1 71 ? -7.570 -2.490 23.623 1.00 83.44 71 GLY A O 1
ATOM 581 N N . ILE A 1 72 ? -6.613 -0.714 22.640 1.00 83.69 72 ILE A N 1
ATOM 582 C CA . ILE A 1 72 ? -7.427 -0.735 21.422 1.00 83.69 72 ILE A CA 1
ATOM 583 C C . ILE A 1 72 ? -6.663 -1.504 20.344 1.00 83.69 72 ILE A C 1
ATOM 585 O O . ILE A 1 72 ? -5.619 -1.068 19.859 1.00 83.69 72 ILE A O 1
ATOM 589 N N . ASN A 1 73 ? -7.181 -2.663 19.948 1.00 79.12 73 ASN A N 1
ATOM 590 C CA . ASN A 1 73 ? -6.523 -3.509 18.958 1.00 79.12 73 ASN A CA 1
ATOM 591 C C . ASN A 1 73 ? -6.937 -3.133 17.527 1.00 79.12 73 ASN A C 1
ATOM 593 O O . ASN A 1 73 ? -7.877 -3.707 16.982 1.00 79.12 73 ASN A O 1
ATOM 597 N N . ILE A 1 74 ? -6.212 -2.195 16.916 1.00 82.19 74 ILE A N 1
ATOM 598 C CA . ILE A 1 74 ? -6.336 -1.882 15.484 1.00 82.19 74 ILE A CA 1
ATOM 599 C C . ILE A 1 74 ? -5.407 -2.813 14.697 1.00 82.19 74 ILE A C 1
ATOM 601 O O . ILE A 1 74 ? -4.219 -2.925 15.011 1.00 82.19 74 ILE A O 1
ATOM 605 N N . LYS A 1 75 ? -5.940 -3.503 13.684 1.00 80.62 75 LYS A N 1
ATOM 606 C CA . LYS A 1 75 ? -5.143 -4.363 12.799 1.00 80.62 75 LYS A CA 1
ATOM 607 C C . LYS A 1 75 ? -4.398 -3.518 11.762 1.00 80.62 75 LYS A C 1
ATOM 609 O O . LYS A 1 75 ? -4.885 -2.485 11.319 1.00 80.62 75 LYS A O 1
ATOM 614 N N . ASN A 1 76 ? -3.200 -3.964 11.388 1.00 84.50 76 ASN A N 1
ATOM 615 C CA . ASN A 1 76 ? -2.493 -3.410 10.239 1.00 84.50 76 ASN A CA 1
ATOM 616 C C . ASN A 1 76 ? -3.002 -4.106 8.975 1.00 84.50 76 ASN A C 1
ATOM 618 O O . ASN A 1 76 ? -2.718 -5.290 8.788 1.00 84.50 76 ASN A O 1
ATOM 622 N N . ASN A 1 77 ? -3.704 -3.357 8.130 1.00 86.25 77 ASN A N 1
ATOM 623 C CA . ASN A 1 77 ? -4.406 -3.880 6.958 1.00 86.25 77 ASN A CA 1
ATOM 624 C C . ASN A 1 77 ? -3.604 -3.705 5.654 1.00 86.25 77 ASN A C 1
ATOM 626 O O . ASN A 1 77 ? -4.103 -3.988 4.568 1.00 86.25 77 ASN A O 1
ATOM 630 N N . ILE A 1 78 ? -2.338 -3.266 5.734 1.00 88.25 78 ILE A N 1
ATOM 631 C CA . ILE A 1 78 ? -1.412 -3.273 4.592 1.00 88.25 78 ILE A CA 1
ATOM 632 C C . ILE A 1 78 ? -1.000 -4.715 4.313 1.00 88.25 78 ILE A C 1
ATOM 634 O O . ILE A 1 78 ? -0.057 -5.236 4.919 1.00 88.25 78 ILE A O 1
ATOM 638 N N . ASN A 1 79 ? -1.736 -5.366 3.417 1.00 87.88 79 ASN A N 1
ATOM 639 C CA . ASN A 1 79 ? -1.626 -6.800 3.160 1.00 87.88 79 ASN A CA 1
ATOM 640 C C . ASN A 1 79 ? -0.848 -7.105 1.886 1.00 87.88 79 ASN A C 1
ATOM 642 O O . ASN A 1 79 ? -0.172 -8.130 1.842 1.00 87.88 79 ASN A O 1
ATOM 646 N N . TYR A 1 80 ? -0.878 -6.200 0.904 1.00 91.44 80 TYR A N 1
ATOM 647 C CA . TYR A 1 80 ? -0.284 -6.449 -0.404 1.00 91.44 80 TYR A CA 1
ATOM 648 C C . TYR A 1 80 ? 0.536 -5.268 -0.906 1.00 91.44 80 TYR A C 1
ATOM 650 O O . TYR A 1 80 ? 0.142 -4.105 -0.794 1.00 91.44 80 TYR A O 1
ATOM 658 N N . TYR A 1 81 ? 1.655 -5.588 -1.540 1.00 91.62 81 TYR A N 1
ATOM 659 C CA . TYR A 1 81 ? 2.436 -4.665 -2.345 1.00 91.62 81 TYR A CA 1
ATOM 660 C C . TYR A 1 81 ? 2.429 -5.141 -3.791 1.00 91.62 81 TYR A C 1
ATOM 662 O O . TYR A 1 81 ? 2.536 -6.336 -4.061 1.00 91.62 81 TYR A O 1
ATOM 670 N N . VAL A 1 82 ? 2.332 -4.209 -4.733 1.00 92.69 82 VAL A N 1
ATOM 671 C CA . VAL A 1 82 ? 2.391 -4.518 -6.165 1.00 92.69 82 VAL A CA 1
ATOM 672 C C . VAL A 1 82 ? 3.436 -3.645 -6.829 1.00 92.69 82 VAL A C 1
ATOM 674 O O . VAL A 1 82 ? 3.455 -2.433 -6.629 1.00 92.69 82 VAL A O 1
ATOM 677 N N . LEU A 1 83 ? 4.313 -4.236 -7.635 1.00 91.88 83 LEU A N 1
ATOM 678 C CA . LEU A 1 83 ? 5.249 -3.439 -8.418 1.00 91.88 83 LEU A CA 1
ATOM 679 C C . LEU A 1 83 ? 4.518 -2.771 -9.576 1.00 91.88 83 LEU A C 1
ATOM 681 O O . LEU A 1 83 ? 3.909 -3.442 -10.412 1.00 91.88 83 LEU A O 1
ATOM 685 N N . ASN A 1 84 ? 4.613 -1.450 -9.636 1.00 90.88 84 ASN A N 1
ATOM 686 C CA . ASN A 1 84 ? 4.015 -0.627 -10.670 1.00 90.88 84 ASN A CA 1
ATOM 687 C C . ASN A 1 84 ? 5.075 -0.067 -11.622 1.00 90.88 84 ASN A C 1
ATOM 689 O O . ASN A 1 84 ? 6.216 0.176 -11.231 1.00 90.88 84 ASN A O 1
ATOM 693 N N . LYS A 1 85 ? 4.677 0.169 -12.878 1.00 89.50 85 LYS A N 1
ATOM 694 C CA . LYS A 1 85 ? 5.507 0.766 -13.935 1.00 89.50 85 LYS A CA 1
ATOM 695 C C . LYS A 1 85 ? 6.864 0.074 -14.117 1.00 89.50 85 LYS A C 1
ATOM 697 O O . LYS A 1 85 ? 7.885 0.717 -14.364 1.00 89.50 85 LYS A O 1
ATOM 702 N N . ILE A 1 86 ? 6.885 -1.254 -14.029 1.00 90.44 86 ILE A N 1
ATOM 703 C CA . ILE A 1 86 ? 8.118 -2.031 -14.178 1.00 90.44 86 ILE A CA 1
ATOM 704 C C . ILE A 1 86 ? 8.691 -1.872 -15.595 1.00 90.44 86 ILE A C 1
ATOM 706 O O . ILE A 1 86 ? 7.982 -1.995 -16.596 1.00 90.44 86 ILE A O 1
ATOM 710 N N . GLN A 1 87 ? 10.000 -1.627 -15.665 1.00 88.50 87 GLN A N 1
ATOM 711 C CA . GLN A 1 87 ? 10.810 -1.581 -16.874 1.00 88.50 87 GLN A CA 1
ATOM 712 C C . GLN A 1 87 ? 11.899 -2.658 -16.807 1.00 88.50 87 GLN A C 1
ATOM 714 O O . GLN A 1 87 ? 12.367 -3.027 -15.731 1.00 88.50 87 GLN A O 1
ATOM 719 N N . LYS A 1 88 ? 12.350 -3.135 -17.971 1.00 86.44 88 LYS A N 1
ATOM 720 C CA . LYS A 1 88 ? 13.467 -4.085 -18.080 1.00 86.44 88 LYS A CA 1
ATOM 721 C C . LYS A 1 88 ? 14.807 -3.345 -18.014 1.00 86.44 88 LYS A C 1
ATOM 723 O O . LYS A 1 88 ? 15.471 -3.172 -19.032 1.00 86.44 88 LYS A O 1
ATOM 728 N N . ASN A 1 89 ? 15.188 -2.868 -16.832 1.00 89.56 89 ASN A N 1
ATOM 729 C CA . ASN A 1 89 ? 16.482 -2.225 -16.601 1.00 89.56 89 ASN A CA 1
ATOM 730 C C . ASN A 1 89 ? 17.149 -2.783 -15.328 1.00 89.56 89 ASN A C 1
ATOM 732 O O . ASN A 1 89 ? 16.493 -3.399 -14.486 1.00 89.56 89 ASN A O 1
ATOM 736 N N . LYS A 1 90 ? 18.467 -2.578 -15.198 1.00 89.12 90 LYS A N 1
ATOM 737 C CA . LYS A 1 90 ? 19.239 -3.091 -14.054 1.00 89.12 90 LYS A CA 1
ATOM 738 C C . LYS A 1 90 ? 18.764 -2.508 -12.720 1.00 89.12 90 LYS A C 1
ATOM 740 O O . LYS A 1 90 ? 18.742 -3.222 -11.730 1.00 89.12 90 LYS A O 1
ATOM 745 N N . LEU A 1 91 ? 18.346 -1.240 -12.704 1.00 88.38 91 LEU A N 1
ATOM 746 C CA . LEU A 1 91 ? 17.880 -0.566 -11.491 1.00 88.38 91 LEU A CA 1
ATOM 747 C C . LEU A 1 91 ? 16.636 -1.251 -10.916 1.00 88.38 91 LEU A C 1
ATOM 749 O O . LEU A 1 91 ? 16.615 -1.591 -9.740 1.00 88.38 91 LEU A O 1
ATOM 753 N N . HIS A 1 92 ? 15.623 -1.504 -11.745 1.00 89.88 92 HIS A N 1
ATOM 754 C CA . HIS A 1 92 ? 14.376 -2.138 -11.323 1.00 89.88 92 HIS A CA 1
ATOM 755 C C . HIS A 1 92 ? 14.616 -3.579 -10.864 1.00 89.88 92 HIS A C 1
ATOM 757 O O . HIS A 1 92 ? 13.980 -4.016 -9.911 1.00 89.88 92 HIS A O 1
ATOM 763 N N . GLN A 1 93 ? 15.552 -4.297 -11.498 1.00 88.56 93 GLN A N 1
ATOM 764 C CA . GLN A 1 93 ? 15.973 -5.630 -11.049 1.00 88.56 93 G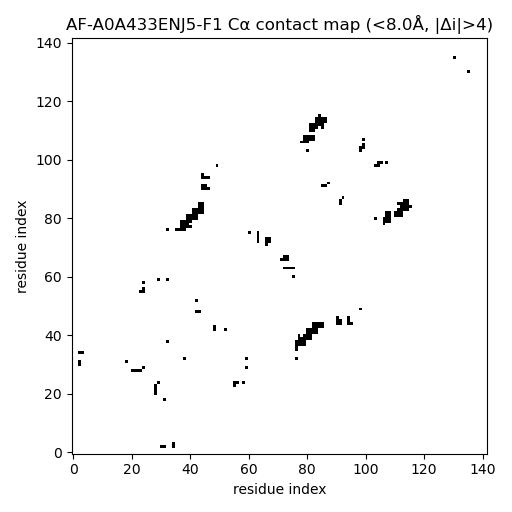LN A CA 1
ATOM 765 C C . GLN A 1 93 ? 16.615 -5.574 -9.658 1.00 88.56 93 GLN A C 1
ATOM 767 O O . GLN A 1 93 ? 16.194 -6.304 -8.767 1.00 88.56 93 GLN A O 1
ATOM 772 N N . SER A 1 94 ? 17.557 -4.654 -9.431 1.00 88.31 94 SER A N 1
ATOM 773 C CA . SER A 1 94 ? 18.193 -4.488 -8.118 1.00 88.31 94 SER A CA 1
ATOM 774 C C . SER A 1 94 ? 17.201 -4.066 -7.029 1.00 88.31 94 SER A C 1
ATOM 776 O O . SER A 1 94 ? 17.271 -4.551 -5.903 1.00 88.31 94 SER A O 1
ATOM 778 N N . VAL A 1 95 ? 16.244 -3.189 -7.352 1.00 88.06 95 VAL A N 1
ATOM 779 C CA . VAL A 1 95 ? 15.183 -2.795 -6.411 1.00 88.06 95 VAL A CA 1
ATOM 780 C C . VAL A 1 95 ? 14.244 -3.969 -6.118 1.00 88.06 95 VAL A C 1
ATOM 782 O O . VAL A 1 95 ? 13.846 -4.153 -4.971 1.00 88.06 95 VAL A O 1
ATOM 785 N N . PHE A 1 96 ? 13.915 -4.793 -7.114 1.00 87.88 96 PHE A N 1
ATOM 786 C CA . PHE A 1 96 ? 13.111 -5.998 -6.912 1.00 87.88 96 PHE A CA 1
ATOM 787 C C . PHE A 1 96 ? 13.793 -7.003 -5.979 1.00 87.88 96 PHE A C 1
ATOM 789 O O . PHE A 1 96 ? 13.159 -7.500 -5.047 1.00 87.88 96 PHE A O 1
ATOM 796 N N . GLU A 1 97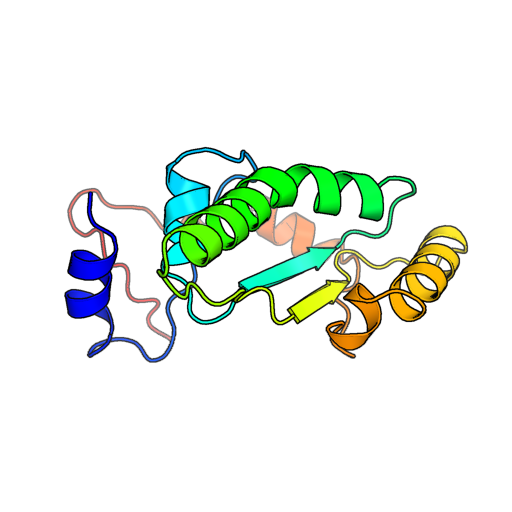 ? 15.086 -7.264 -6.183 1.00 88.38 97 GLU A N 1
ATOM 797 C CA . GLU A 1 97 ? 15.884 -8.126 -5.305 1.00 88.38 97 GLU A CA 1
ATOM 798 C C . GLU A 1 97 ? 15.898 -7.593 -3.867 1.00 88.38 97 GLU A C 1
ATOM 800 O O . GLU A 1 97 ? 15.653 -8.347 -2.925 1.00 88.38 97 GLU A O 1
ATOM 805 N N . LEU A 1 98 ? 16.090 -6.279 -3.697 1.00 87.69 98 LEU A N 1
ATOM 806 C CA . LEU A 1 98 ? 16.047 -5.628 -2.390 1.00 87.69 98 LEU A CA 1
ATOM 807 C C . LEU A 1 98 ? 14.674 -5.780 -1.720 1.00 87.69 98 LEU A C 1
ATOM 809 O O . LEU A 1 98 ? 14.601 -6.125 -0.543 1.00 87.69 98 LEU A O 1
ATOM 813 N N . ILE A 1 99 ? 13.578 -5.533 -2.443 1.00 87.19 99 ILE A N 1
ATOM 814 C CA . ILE A 1 99 ? 12.216 -5.664 -1.900 1.00 87.19 99 ILE A CA 1
ATOM 815 C C . ILE A 1 99 ? 11.950 -7.110 -1.479 1.00 87.19 99 ILE A C 1
ATOM 817 O O . ILE A 1 99 ? 11.427 -7.337 -0.388 1.00 87.19 99 ILE A O 1
ATOM 821 N N . SER A 1 100 ? 12.361 -8.072 -2.305 1.00 86.38 100 SER A N 1
ATOM 822 C CA . SER A 1 100 ? 12.161 -9.505 -2.067 1.00 86.38 100 SER A CA 1
ATOM 823 C C . SER A 1 100 ? 12.872 -10.006 -0.805 1.00 86.38 100 SER A C 1
ATOM 825 O O . SER A 1 100 ? 12.406 -10.948 -0.173 1.00 86.38 100 SER A O 1
ATOM 827 N N . GLN A 1 101 ? 13.975 -9.365 -0.408 1.00 87.12 101 GLN A N 1
ATOM 828 C CA . GLN A 1 101 ? 14.732 -9.698 0.806 1.00 87.12 101 GLN A CA 1
ATOM 829 C C . GLN A 1 101 ? 14.185 -9.036 2.083 1.00 87.12 101 GLN A C 1
ATOM 831 O O . GLN A 1 101 ? 14.609 -9.385 3.184 1.00 87.12 101 GLN A O 1
ATOM 836 N N . ASN A 1 102 ? 13.257 -8.084 1.962 1.00 84.62 102 ASN A N 1
ATOM 837 C CA . ASN A 1 102 ? 12.689 -7.342 3.087 1.00 84.62 102 ASN A CA 1
ATOM 838 C C . ASN A 1 102 ? 11.306 -7.876 3.499 1.00 84.62 102 ASN A C 1
ATOM 840 O O . ASN A 1 102 ? 10.684 -8.674 2.804 1.00 84.62 102 ASN A O 1
ATOM 844 N N . GLU A 1 103 ? 10.769 -7.377 4.619 1.00 82.62 103 GLU A N 1
ATOM 845 C CA . GLU A 1 103 ? 9.408 -7.711 5.086 1.00 82.62 103 GLU A CA 1
ATOM 846 C C . GLU A 1 103 ? 8.317 -7.384 4.050 1.00 82.62 103 GLU A C 1
ATOM 848 O O . GLU A 1 103 ? 7.301 -8.073 3.980 1.00 82.62 103 GLU A O 1
ATOM 853 N N . ILE A 1 104 ? 8.549 -6.370 3.205 1.00 85.88 104 ILE A N 1
ATOM 854 C CA . ILE A 1 104 ? 7.673 -6.022 2.074 1.00 85.88 104 ILE A CA 1
ATOM 855 C C . ILE A 1 104 ? 7.579 -7.188 1.081 1.00 85.88 104 ILE A C 1
ATOM 857 O O . ILE A 1 104 ? 6.493 -7.472 0.584 1.00 85.88 104 ILE A O 1
ATOM 861 N N . GLY A 1 105 ? 8.685 -7.899 0.841 1.00 86.19 105 GLY A N 1
ATOM 862 C CA . GLY A 1 105 ? 8.758 -9.044 -0.065 1.00 86.19 105 GLY A CA 1
ATOM 863 C C . GLY A 1 105 ? 7.793 -10.170 0.300 1.00 86.19 105 GLY A C 1
ATOM 864 O O . GLY A 1 105 ? 7.206 -10.776 -0.587 1.00 86.19 105 GLY A O 1
ATOM 865 N N . LYS A 1 106 ? 7.529 -10.393 1.596 1.00 89.50 106 LYS A N 1
ATOM 866 C CA . LYS A 1 106 ? 6.564 -11.413 2.064 1.00 89.50 106 LYS A CA 1
ATOM 867 C C . LYS A 1 106 ? 5.117 -11.104 1.676 1.00 89.50 106 LYS A C 1
ATOM 869 O O . LYS A 1 106 ? 4.278 -11.997 1.679 1.00 89.50 106 LYS A O 1
ATOM 874 N N . LYS A 1 107 ? 4.830 -9.830 1.413 1.00 91.25 107 LYS A N 1
ATOM 875 C CA . LYS A 1 107 ? 3.519 -9.298 1.030 1.00 91.25 107 LYS A CA 1
ATOM 876 C C . LYS A 1 107 ? 3.501 -8.834 -0.431 1.00 91.25 107 LYS A C 1
ATOM 878 O O . LYS A 1 107 ? 2.542 -8.196 -0.860 1.00 91.25 107 LYS A O 1
ATOM 883 N N . LEU A 1 108 ? 4.568 -9.093 -1.188 1.00 92.25 108 LEU A N 1
ATOM 884 C CA . LEU A 1 108 ? 4.667 -8.710 -2.589 1.00 92.25 108 LEU A CA 1
ATOM 885 C C . LEU A 1 108 ? 3.860 -9.686 -3.445 1.00 92.25 108 LEU A C 1
ATOM 887 O O . LEU A 1 108 ? 4.008 -10.896 -3.316 1.00 92.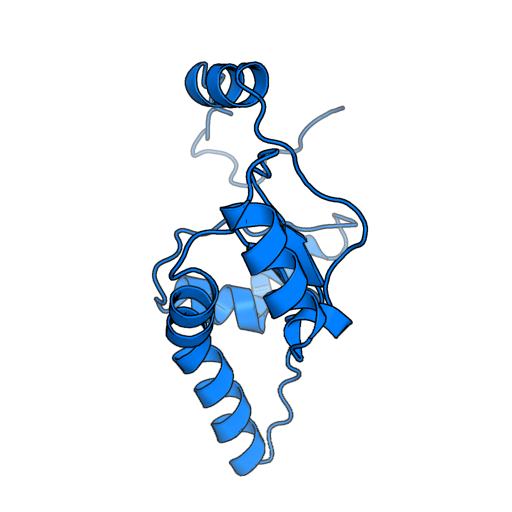25 108 LEU A O 1
ATOM 891 N N . LEU A 1 109 ? 3.018 -9.157 -4.327 1.00 92.75 109 LEU A N 1
ATOM 892 C CA . LEU A 1 109 ? 2.291 -9.962 -5.300 1.00 92.75 109 LEU A CA 1
ATOM 893 C C . LEU A 1 109 ? 3.219 -10.430 -6.429 1.00 92.75 109 LEU A C 1
ATOM 895 O O . LEU A 1 109 ? 4.044 -9.658 -6.926 1.00 92.75 109 LEU A O 1
ATOM 899 N N . ASP A 1 110 ? 3.002 -11.662 -6.895 1.00 89.31 110 ASP A N 1
AT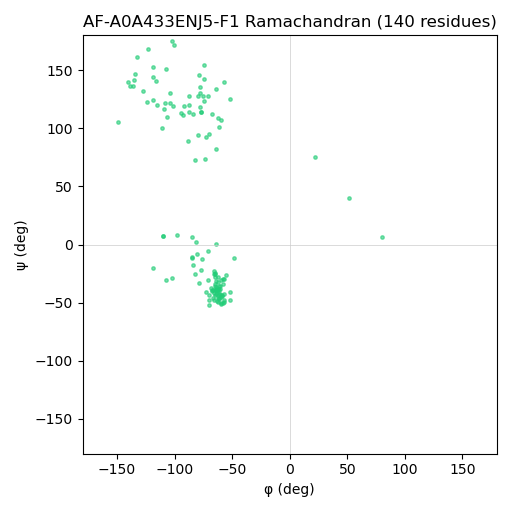OM 900 C CA . ASP A 1 110 ? 3.730 -12.248 -8.031 1.00 89.31 110 ASP A CA 1
ATOM 901 C C . ASP A 1 110 ? 3.501 -11.466 -9.334 1.00 89.31 110 ASP A C 1
ATOM 903 O O . ASP A 1 110 ? 4.377 -11.365 -10.193 1.00 89.31 110 ASP A O 1
ATOM 907 N N . THR A 1 111 ? 2.308 -10.887 -9.489 1.00 90.25 111 THR A N 1
ATOM 908 C CA . THR A 1 111 ? 1.950 -10.089 -10.662 1.00 90.25 111 THR A CA 1
ATOM 909 C C . THR A 1 111 ? 2.561 -8.693 -10.575 1.00 90.25 111 THR A C 1
ATOM 911 O O . THR A 1 111 ? 2.476 -8.008 -9.555 1.00 90.25 111 THR A O 1
ATOM 914 N N . HIS A 1 112 ? 3.133 -8.228 -11.685 1.00 89.88 112 HIS A N 1
ATOM 915 C CA . HIS A 1 112 ? 3.700 -6.886 -11.811 1.00 89.88 112 HIS A CA 1
ATOM 916 C C . HIS A 1 112 ? 2.982 -6.091 -12.900 1.00 89.88 112 HIS A C 1
ATOM 918 O O . HIS A 1 112 ? 2.627 -6.638 -13.944 1.00 89.88 112 HIS A O 1
ATOM 924 N N . ILE A 1 113 ? 2.813 -4.785 -12.686 1.00 90.44 113 ILE A N 1
ATOM 925 C CA . ILE A 1 113 ? 2.205 -3.880 -13.664 1.00 90.44 113 ILE A CA 1
ATOM 926 C C . ILE A 1 113 ? 3.333 -3.272 -14.519 1.00 90.44 113 ILE A C 1
ATOM 928 O O . ILE A 1 113 ? 4.146 -2.493 -14.005 1.00 90.44 113 ILE A O 1
ATOM 932 N N . PRO A 1 114 ? 3.435 -3.618 -15.817 1.00 88.75 114 PRO A N 1
ATOM 933 C CA . PRO A 1 114 ? 4.490 -3.103 -16.681 1.00 88.75 114 PRO A CA 1
ATOM 934 C C . PRO A 1 114 ? 4.238 -1.644 -17.066 1.00 88.75 114 PRO A C 1
ATOM 936 O O . PRO A 1 114 ? 3.098 -1.181 -17.152 1.00 88.75 114 PRO A O 1
ATOM 939 N N . LEU A 1 115 ? 5.310 -0.916 -17.377 1.00 85.75 115 LEU A N 1
ATOM 940 C CA . LEU A 1 115 ? 5.177 0.395 -18.001 1.00 85.75 115 LEU A CA 1
ATOM 941 C C . LEU A 1 115 ? 4.606 0.244 -19.423 1.00 85.75 115 LEU A C 1
ATOM 943 O O . LEU A 1 115 ? 5.285 -0.253 -20.319 1.00 85.75 115 LEU A O 1
ATOM 947 N N . SER A 1 116 ? 3.376 0.712 -19.638 1.00 82.62 116 SER A N 1
ATOM 948 C CA . SER A 1 116 ? 2.716 0.729 -20.950 1.00 82.62 116 SER A CA 1
ATOM 949 C C . SER A 1 116 ? 2.475 2.166 -21.412 1.00 82.62 116 SER A C 1
ATOM 951 O O . SER A 1 116 ? 1.754 2.926 -20.764 1.00 82.62 116 SER A O 1
ATOM 953 N N . ALA A 1 117 ? 3.054 2.536 -22.558 1.00 70.00 117 ALA A N 1
ATOM 954 C CA . ALA A 1 117 ? 2.829 3.843 -23.180 1.00 70.00 117 ALA A CA 1
ATOM 955 C C . ALA A 1 117 ? 1.371 4.029 -23.642 1.00 70.00 117 ALA A C 1
ATOM 957 O O . ALA A 1 117 ? 0.891 5.157 -23.718 1.00 70.00 117 ALA A O 1
ATOM 958 N N . THR A 1 118 ? 0.659 2.936 -23.930 1.00 68.12 118 THR A N 1
ATOM 959 C CA . THR A 1 118 ? -0.764 2.957 -24.298 1.00 68.12 118 THR A CA 1
ATOM 960 C C . THR A 1 118 ? -1.627 3.328 -23.093 1.00 68.12 118 THR A C 1
ATOM 962 O O . THR A 1 118 ? -2.407 4.271 -23.181 1.00 68.12 118 THR A O 1
ATOM 965 N N . ASN A 1 119 ? -1.399 2.698 -21.935 1.00 64.94 119 ASN A N 1
ATOM 966 C CA . ASN A 1 119 ? -2.179 2.957 -20.717 1.00 64.94 119 ASN A CA 1
ATOM 967 C C . ASN A 1 119 ? -1.991 4.404 -20.228 1.00 64.94 119 ASN A C 1
ATOM 969 O O . ASN A 1 119 ? -2.936 5.041 -19.778 1.00 64.94 119 ASN A O 1
ATOM 973 N N . GLN A 1 120 ? -0.780 4.958 -20.363 1.00 62.62 120 GLN A N 1
ATOM 974 C CA . GLN A 1 120 ? -0.519 6.366 -20.035 1.00 62.62 120 GLN A CA 1
ATOM 975 C C . GLN A 1 120 ? -1.307 7.327 -20.931 1.00 62.62 120 GLN A C 1
ATOM 977 O O . GLN A 1 120 ? -1.832 8.333 -20.459 1.00 62.62 120 GLN A O 1
ATOM 982 N N . LYS A 1 121 ? -1.425 7.017 -22.225 1.00 60.88 121 LYS A N 1
ATOM 983 C CA . LYS A 1 121 ? -2.222 7.829 -23.150 1.00 60.88 121 LYS A CA 1
ATOM 984 C C . LYS A 1 121 ? -3.709 7.739 -22.820 1.0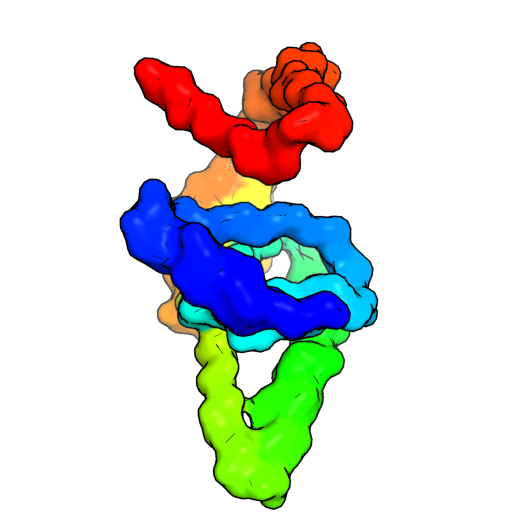0 60.88 121 LYS A C 1
ATOM 986 O O . LYS A 1 121 ? -4.381 8.760 -22.829 1.00 60.88 121 LYS A O 1
ATOM 991 N N . GLU A 1 122 ? -4.211 6.564 -22.455 1.00 64.31 122 GLU A N 1
ATOM 992 C CA . GLU A 1 122 ? -5.613 6.385 -22.052 1.00 64.31 122 GLU A CA 1
ATOM 993 C C . GLU A 1 122 ? -5.964 7.194 -20.795 1.00 64.31 122 GLU A C 1
ATOM 995 O O . GLU A 1 122 ? -7.014 7.836 -20.762 1.00 64.31 122 GLU A O 1
ATOM 1000 N N . THR A 1 123 ? -5.053 7.279 -19.815 1.00 60.34 123 THR A N 1
ATOM 1001 C CA . THR A 1 123 ? -5.232 8.158 -18.642 1.00 60.34 123 THR A CA 1
ATOM 1002 C C . THR A 1 123 ? -5.232 9.646 -18.984 1.00 60.34 123 THR A C 1
ATOM 1004 O O . THR A 1 123 ? -5.831 10.429 -18.257 1.00 60.34 123 THR A O 1
ATOM 1007 N N . MET A 1 124 ? -4.590 10.054 -20.085 1.00 60.97 124 MET A N 1
ATOM 1008 C CA . MET A 1 124 ? -4.567 11.451 -20.543 1.00 60.97 124 MET A CA 1
ATOM 1009 C C . MET A 1 124 ? -5.825 11.828 -21.329 1.00 60.97 124 MET A C 1
ATOM 1011 O O . MET A 1 124 ? -6.184 13.001 -21.384 1.00 60.97 124 MET A O 1
ATOM 1015 N N . VAL A 1 125 ? -6.495 10.849 -21.942 1.00 58.94 125 VAL A N 1
ATOM 1016 C CA . VAL A 1 125 ? -7.675 11.082 -22.788 1.00 58.94 125 VAL A CA 1
ATOM 1017 C C . VAL A 1 125 ? -8.932 11.374 -21.968 1.00 58.94 125 VAL A C 1
ATOM 1019 O O . VAL A 1 125 ? -9.901 11.833 -22.561 1.00 58.94 125 VAL A O 1
ATOM 1022 N N . LEU A 1 126 ? -8.920 11.151 -20.642 1.00 53.50 126 LEU A N 1
ATOM 1023 C CA . LEU A 1 126 ? -9.996 11.468 -19.688 1.00 53.50 126 LEU A CA 1
ATOM 1024 C C . LEU A 1 126 ? -11.368 11.608 -20.366 1.00 53.50 126 LEU A C 1
ATOM 1026 O O . LEU A 1 126 ? -11.924 12.700 -20.493 1.00 53.50 126 LEU A O 1
ATOM 1030 N N . LYS A 1 127 ? -11.973 10.474 -20.747 1.00 49.16 127 LYS A N 1
ATOM 1031 C CA . LYS A 1 127 ? -13.430 10.385 -20.628 1.00 49.16 127 LYS A CA 1
ATOM 1032 C C . LYS A 1 127 ? -13.703 10.483 -19.132 1.00 49.16 127 LYS A C 1
ATOM 1034 O O . LYS A 1 127 ? -13.769 9.465 -18.451 1.00 49.16 127 LYS A O 1
ATOM 1039 N N . PHE A 1 128 ? -13.735 11.703 -18.602 1.00 47.53 128 PHE A N 1
ATOM 1040 C CA . PHE A 1 128 ? -14.117 11.925 -17.220 1.00 47.53 128 PHE A CA 1
ATOM 1041 C C . PHE A 1 128 ? -15.454 11.217 -17.016 1.00 47.53 128 PHE A C 1
ATOM 1043 O O . PHE A 1 128 ? -16.409 11.464 -17.757 1.00 47.53 128 PHE A O 1
ATOM 1050 N N . ALA A 1 129 ? -15.537 10.337 -16.021 1.00 50.31 129 ALA A N 1
ATOM 1051 C CA . ALA A 1 129 ? -16.832 10.037 -15.446 1.00 50.31 129 ALA A CA 1
ATOM 1052 C C . ALA A 1 129 ? -17.350 11.377 -14.911 1.00 50.31 129 ALA A C 1
ATOM 1054 O O . ALA A 1 129 ? -16.783 11.938 -13.973 1.00 50.31 129 ALA A O 1
ATOM 1055 N N . ALA A 1 130 ? -18.339 11.961 -15.587 1.00 40.03 130 ALA A N 1
ATOM 1056 C CA . ALA A 1 130 ? -18.911 13.228 -15.173 1.00 40.03 130 ALA A CA 1
ATOM 1057 C C . ALA A 1 130 ? -19.533 13.032 -13.787 1.00 40.03 130 ALA A C 1
ATOM 1059 O O . ALA A 1 130 ? -20.557 12.360 -13.645 1.00 40.03 130 ALA A O 1
ATOM 1060 N N . ILE A 1 131 ? -18.910 13.608 -12.760 1.00 43.22 131 ILE A N 1
ATOM 1061 C CA . ILE A 1 131 ? -19.519 13.711 -11.440 1.00 43.22 131 ILE A CA 1
ATOM 1062 C C . ILE A 1 131 ? -20.643 14.734 -11.583 1.00 43.22 131 ILE A C 1
ATOM 1064 O O . ILE A 1 131 ? -20.424 15.940 -11.541 1.00 43.22 131 ILE A O 1
ATOM 1068 N N . THR A 1 132 ? -21.865 14.263 -11.812 1.00 43.06 132 THR A N 1
ATOM 1069 C CA . THR A 1 132 ? -23.038 15.120 -11.667 1.00 43.06 132 THR A CA 1
ATOM 1070 C C . THR A 1 132 ? -23.326 15.243 -10.178 1.00 43.06 132 THR A C 1
ATOM 1072 O O . THR A 1 132 ? -23.659 14.242 -9.543 1.00 43.06 132 THR A O 1
ATOM 1075 N N . GLU A 1 133 ? -23.258 16.460 -9.638 1.00 43.50 133 GLU A N 1
ATOM 1076 C CA . GLU A 1 133 ? -23.517 16.824 -8.228 1.00 43.50 133 GLU A CA 1
ATOM 1077 C C . GLU A 1 133 ? -24.828 16.256 -7.640 1.00 43.50 133 GLU A C 1
ATOM 1079 O O . GLU A 1 133 ? -25.046 16.282 -6.434 1.00 43.50 133 GLU A O 1
ATOM 1084 N N . LYS A 1 134 ? -25.713 15.701 -8.475 1.00 43.59 134 LYS A N 1
ATOM 1085 C CA . LYS A 1 134 ? -26.999 15.126 -8.075 1.00 43.59 134 LYS A CA 1
ATOM 1086 C C . LYS A 1 134 ? -26.951 13.664 -7.608 1.00 43.59 134 LYS A C 1
ATOM 1088 O O . LYS A 1 134 ? -27.954 13.214 -7.058 1.00 43.59 134 LYS A O 1
ATOM 1093 N N . LYS A 1 135 ? -25.856 12.909 -7.799 1.00 41.75 135 LYS A N 1
ATOM 1094 C CA . LYS A 1 135 ? -25.728 11.517 -7.306 1.00 41.75 135 LYS A CA 1
ATOM 1095 C C . LYS A 1 135 ? -24.267 11.164 -6.970 1.00 41.75 135 LYS A C 1
ATOM 1097 O O . LYS A 1 135 ? -23.508 10.887 -7.892 1.00 41.75 135 LYS A O 1
ATOM 1102 N N . PRO A 1 136 ? -23.877 11.092 -5.682 1.00 45.53 136 PRO A N 1
ATOM 1103 C CA . PRO A 1 136 ? -22.512 10.724 -5.279 1.00 45.53 136 PRO A CA 1
ATOM 1104 C C . PRO A 1 136 ? -22.181 9.238 -5.509 1.00 45.53 136 PRO A C 1
ATOM 1106 O O . PRO A 1 136 ? -21.045 8.823 -5.320 1.00 45.53 136 PRO A O 1
ATOM 1109 N N . ILE A 1 137 ? -23.165 8.430 -5.919 1.00 48.50 137 ILE A N 1
ATOM 1110 C CA . ILE A 1 137 ? -23.011 7.001 -6.196 1.00 48.50 137 ILE A CA 1
ATOM 1111 C C . ILE A 1 137 ? -23.165 6.803 -7.703 1.00 48.50 137 ILE A C 1
ATOM 1113 O O . ILE A 1 137 ? -24.282 6.789 -8.228 1.00 48.50 137 ILE A O 1
ATOM 1117 N N . TYR A 1 138 ? -22.039 6.666 -8.399 1.00 49.44 138 TYR A N 1
ATOM 1118 C CA . TYR A 1 138 ? -22.009 6.246 -9.795 1.00 49.44 138 TYR A CA 1
ATOM 1119 C C . TYR A 1 138 ? -21.859 4.724 -9.837 1.00 49.44 138 TYR A C 1
ATOM 1121 O O . TYR A 1 138 ? -20.884 4.178 -9.328 1.00 49.44 138 TYR A O 1
ATOM 1129 N N . LYS A 1 139 ? -22.834 4.023 -10.422 1.00 46.75 139 LYS A N 1
ATOM 1130 C CA . LYS A 1 139 ? -22.702 2.593 -10.707 1.00 46.75 139 LYS A CA 1
ATOM 1131 C C . LYS A 1 139 ? -22.047 2.483 -12.079 1.00 46.75 139 LYS A C 1
ATOM 1133 O O . LYS A 1 139 ? -22.654 2.900 -13.062 1.00 46.75 139 LYS A O 1
ATOM 1138 N N . LEU A 1 140 ? -20.824 1.957 -12.142 1.00 42.06 140 LEU A N 1
ATOM 1139 C CA . LEU A 1 140 ? -20.254 1.494 -13.407 1.00 42.06 140 LEU A CA 1
ATOM 1140 C C . LEU A 1 140 ? -21.166 0.365 -13.897 1.00 42.06 140 LEU A C 1
ATOM 1142 O O . LEU A 1 140 ? -21.177 -0.726 -13.332 1.00 42.06 140 LEU A O 1
ATOM 1146 N N . VAL A 1 141 ? -22.033 0.675 -14.856 1.00 36.88 141 VAL A N 1
ATOM 1147 C CA . VAL A 1 141 ? -22.858 -0.333 -15.518 1.00 36.88 141 VAL A CA 1
ATOM 1148 C C . VAL A 1 141 ? -21.930 -1.033 -16.506 1.00 36.88 141 VAL A C 1
ATOM 1150 O O . VAL A 1 141 ? -21.404 -0.368 -17.399 1.00 36.88 141 VAL A O 1
ATOM 1153 N N . MET A 1 142 ? -21.665 -2.322 -16.271 1.00 34.44 142 MET A N 1
ATOM 1154 C CA . MET A 1 142 ? -21.015 -3.202 -17.252 1.00 34.44 142 MET A CA 1
ATOM 1155 C C . MET A 1 142 ? -21.879 -3.341 -18.502 1.00 34.44 142 MET A C 1
ATOM 1157 O O . MET A 1 142 ? -23.119 -3.433 -18.343 1.00 34.44 142 MET A O 1
#

Sequence (142 aa):
MNLEEIENLLINKFDYIFFDTYPSMNTILLNVLLASDEIIVPIEPHSYSFEGITTMFKPYLETINNSKKMGINIKNNINYYVLNKIQKNKLHQSVFELISQNEIGKKLLDTHIPLSATNQKETMVLKFAAITEKKPIYKLVM

Solvent-accessible surface area (backbone atoms only — not comparable to full-atom values): 8925 Å² total; per-residue (Å²): 134,70,62,67,65,56,44,69,73,41,60,88,76,45,97,75,85,86,88,85,74,74,92,59,87,42,74,64,48,52,49,50,62,71,71,37,84,66,38,77,46,75,41,55,66,53,101,54,39,69,63,51,53,54,61,62,46,42,66,57,56,50,50,38,53,52,36,43,76,73,73,39,85,62,80,85,29,77,59,38,31,32,45,30,60,49,61,102,46,72,65,37,51,53,45,48,56,54,41,58,77,38,80,62,28,82,30,45,50,92,64,67,41,63,62,49,77,64,61,56,50,57,69,70,62,56,83,64,81,78,81,52,93,89,52,98,75,78,76,87,79,128

Secondary structure (DSSP, 8-state):
--HHHHHHHHTTT-S-------SS-SHHHHHHHHH-S-EEEEE--STTHHHHHHHHHHHHHHHHHHHHHTT------EEEEEE-SB-SSHHHHHHHHHHHHSTTGGGB-S---B--HHHHHHHHS-------TT-S------

pLDDT: mean 77.61, std 15.06, range [34.44, 92.75]

Radius of gyration: 17.83 Å; Cα contacts (8 Å, |Δi|>4): 117; chains: 1; bounding box: 46×29×49 Å

Foldseek 3Di:
DQVVVVCVVPVVPDPDDDDDDDLAPDPVVLNCQQPDQADEAEFAQDPCRVVVVCVSCVVSVVVQVVCVVVVRHRDRRHQAYEYEQDDPDPRSVVSLVVCCPDPNVVRYDPDHHHRDPVVVVVVVVDPDPPPDVPDPDDDPDD